Protein AF-A0A0J9T390-F1 (afdb_monomer_lite)

pLDDT: mean 77.96, std 11.41, range [39.62, 94.25]

Organism: NCBI:txid1035515

Structure (mmCIF, N/CA/C/O backbone):
data_AF-A0A0J9T390-F1
#
_entry.id   AF-A0A0J9T390-F1
#
loop_
_atom_site.group_PDB
_atom_site.id
_atom_site.type_symbol
_atom_site.label_atom_id
_atom_site.label_alt_id
_atom_site.label_comp_id
_atom_site.label_asym_id
_atom_site.label_entity_id
_atom_site.label_seq_id
_atom_site.pdbx_PDB_ins_code
_atom_site.Cartn_x
_atom_site.Cartn_y
_atom_site.Cartn_z
_atom_site.occupancy
_atom_site.B_iso_or_equiv
_atom_site.auth_seq_id
_atom_site.auth_comp_id
_atom_site.auth_asym_id
_atom_site.auth_atom_id
_atom_site.pdbx_PDB_model_num
ATOM 1 N N . MET A 1 1 ? -36.689 7.863 23.798 1.00 39.62 1 MET A N 1
ATOM 2 C CA . MET A 1 1 ? -36.270 7.455 22.438 1.00 39.62 1 MET A CA 1
ATOM 3 C C . MET A 1 1 ? -35.096 6.491 22.546 1.00 39.62 1 MET A C 1
ATOM 5 O O . MET A 1 1 ? -33.995 6.918 22.868 1.00 39.62 1 MET A O 1
ATOM 9 N N . GLN A 1 2 ? -35.323 5.191 22.349 1.00 41.78 2 GLN A N 1
ATOM 10 C CA . GLN A 1 2 ? -34.249 4.194 22.297 1.00 41.78 2 GLN A CA 1
ATOM 11 C C . GLN A 1 2 ? -33.612 4.240 20.902 1.00 41.78 2 GLN A C 1
ATOM 13 O O . GLN A 1 2 ? -34.098 3.625 19.960 1.00 41.78 2 GLN A O 1
ATOM 18 N N . TYR A 1 3 ? -32.555 5.040 20.752 1.00 47.28 3 TYR A N 1
ATOM 19 C CA . TYR A 1 3 ? -31.746 5.058 19.536 1.00 47.28 3 TYR A CA 1
ATOM 20 C C . TYR A 1 3 ? -30.971 3.743 19.444 1.00 47.28 3 TYR A C 1
ATOM 22 O O . TYR A 1 3 ? -30.009 3.510 20.185 1.00 47.28 3 TYR A O 1
ATOM 30 N N . ASP A 1 4 ? -31.429 2.869 18.556 1.00 51.25 4 ASP A N 1
ATOM 31 C CA . ASP A 1 4 ? -30.894 1.533 18.351 1.00 51.25 4 ASP A CA 1
ATOM 32 C C . ASP A 1 4 ? -29.486 1.609 17.721 1.00 51.25 4 ASP A C 1
ATOM 34 O O . ASP A 1 4 ? -29.289 1.612 16.502 1.00 51.25 4 ASP A O 1
ATOM 38 N N . ASN A 1 5 ? -28.475 1.753 18.587 1.00 58.34 5 ASN A N 1
ATOM 39 C CA . ASN A 1 5 ? -27.068 1.993 18.236 1.00 58.34 5 ASN A CA 1
ATOM 40 C C . ASN A 1 5 ? -26.505 0.966 17.239 1.00 58.34 5 ASN A C 1
ATOM 42 O O . ASN A 1 5 ? -25.586 1.293 16.486 1.00 58.34 5 ASN A O 1
ATOM 46 N N . LYS A 1 6 ? -27.031 -0.268 17.225 1.00 57.78 6 LYS A N 1
ATOM 47 C CA . LYS A 1 6 ? -26.606 -1.316 16.284 1.00 57.78 6 LYS A CA 1
ATOM 48 C C . LYS A 1 6 ? -26.980 -0.960 14.845 1.00 57.78 6 LYS A C 1
ATOM 50 O O . LYS A 1 6 ? -26.136 -1.080 13.959 1.00 57.78 6 LYS A O 1
ATOM 55 N N . ASN A 1 7 ? -28.193 -0.460 14.621 1.00 55.00 7 ASN A N 1
ATOM 56 C CA . ASN A 1 7 ? -28.677 -0.095 13.290 1.00 55.00 7 ASN A CA 1
ATOM 57 C C . ASN A 1 7 ? -28.000 1.178 12.765 1.00 55.00 7 ASN A C 1
ATOM 59 O O . ASN A 1 7 ? -27.599 1.232 11.603 1.00 55.00 7 ASN A O 1
ATOM 63 N N . ALA A 1 8 ? -27.745 2.149 13.642 1.00 55.25 8 ALA A N 1
ATOM 64 C CA . ALA A 1 8 ? -27.018 3.366 13.294 1.00 55.25 8 ALA A CA 1
ATOM 65 C C . ALA A 1 8 ? -25.547 3.125 12.910 1.00 55.25 8 ALA A C 1
ATOM 67 O O . ALA A 1 8 ? -25.080 3.645 11.896 1.00 55.25 8 ALA A O 1
ATOM 68 N N . LYS A 1 9 ? -24.815 2.304 13.681 1.00 58.03 9 LYS A N 1
ATOM 69 C CA . LYS A 1 9 ? -23.422 1.935 13.363 1.00 58.03 9 LYS A CA 1
ATOM 70 C C . LYS A 1 9 ? -23.337 1.163 12.046 1.00 58.03 9 LYS A C 1
ATOM 72 O O . LYS A 1 9 ? -22.448 1.428 11.241 1.00 58.03 9 LYS A O 1
ATOM 77 N N . LYS A 1 10 ? -24.290 0.260 11.793 1.00 60.88 10 LYS A N 1
ATOM 78 C CA . LYS A 1 10 ? -24.372 -0.518 10.549 1.00 60.88 10 LYS A CA 1
ATOM 79 C C . LYS A 1 10 ? -24.684 0.373 9.342 1.00 60.88 10 LYS A C 1
ATOM 81 O O . LYS A 1 10 ? -24.084 0.181 8.293 1.00 60.88 10 LYS A O 1
ATOM 86 N N . PHE A 1 11 ? -25.548 1.378 9.497 1.00 59.78 11 PHE A N 1
ATOM 87 C CA . PHE A 1 11 ? -25.854 2.358 8.449 1.00 59.78 11 PHE A CA 1
ATOM 88 C C . PHE A 1 11 ? -24.660 3.269 8.130 1.00 59.78 11 PHE A C 1
ATOM 90 O O . PHE A 1 11 ? -24.323 3.456 6.961 1.00 59.78 11 PHE A O 1
ATOM 97 N N . PHE A 1 12 ? -23.975 3.779 9.160 1.00 60.97 12 PHE A N 1
ATOM 98 C CA . PHE A 1 12 ? -22.777 4.605 8.992 1.00 60.97 12 PHE A CA 1
ATOM 99 C C . PHE A 1 12 ? -21.658 3.807 8.311 1.00 60.97 12 PHE A C 1
ATOM 101 O O . PHE A 1 12 ? -21.114 4.239 7.299 1.00 60.97 12 PHE A O 1
ATOM 108 N N . LEU A 1 13 ? -21.384 2.586 8.780 1.00 62.88 13 LEU A N 1
ATOM 109 C CA . LEU A 1 13 ? -20.432 1.695 8.119 1.00 62.88 13 LEU A CA 1
ATOM 110 C C . LEU A 1 13 ? -20.849 1.408 6.676 1.00 62.88 13 LEU A C 1
ATOM 112 O O . LEU A 1 13 ? -20.024 1.546 5.793 1.00 62.88 13 LEU A O 1
ATOM 116 N N . LYS A 1 14 ? -22.117 1.114 6.378 1.00 63.97 14 LYS A N 1
ATOM 117 C CA . LYS A 1 14 ? -22.543 0.825 4.998 1.00 63.97 14 LYS A CA 1
ATOM 118 C C . LYS A 1 14 ? -22.369 2.023 4.049 1.00 63.97 14 LYS A C 1
ATOM 120 O O . LYS A 1 14 ? -22.045 1.822 2.884 1.00 63.97 14 LYS A O 1
ATOM 125 N N . LYS A 1 15 ? -22.542 3.256 4.543 1.00 70.81 15 LYS A N 1
ATOM 126 C CA . LYS A 1 15 ? -22.394 4.489 3.751 1.00 70.81 15 LYS A CA 1
ATOM 127 C C . LYS A 1 15 ? -20.930 4.897 3.543 1.00 70.81 15 LYS A C 1
ATOM 129 O O . LYS A 1 15 ? -20.571 5.309 2.446 1.00 70.81 15 LYS A O 1
ATOM 134 N N . TYR A 1 16 ? -20.089 4.769 4.570 1.00 70.75 16 TYR A N 1
ATOM 135 C CA . TYR A 1 16 ? -18.686 5.208 4.523 1.00 70.75 16 TYR A CA 1
ATOM 136 C C . TYR A 1 16 ? -17.689 4.079 4.204 1.00 70.75 16 TYR A C 1
ATOM 138 O O . TYR A 1 16 ? -16.568 4.367 3.790 1.00 70.75 16 TYR A O 1
ATOM 146 N N . ALA A 1 17 ? -18.078 2.803 4.329 1.00 73.75 17 ALA A N 1
ATOM 147 C CA . ALA A 1 17 ? -17.214 1.664 3.999 1.00 73.75 17 ALA A CA 1
ATOM 148 C C . ALA A 1 17 ? -16.874 1.615 2.512 1.00 73.75 17 ALA A C 1
ATOM 150 O O . ALA A 1 17 ? -15.731 1.339 2.177 1.00 73.75 17 ALA A O 1
ATOM 151 N N . ILE A 1 18 ? -17.822 1.931 1.624 1.00 80.56 18 ILE A N 1
ATOM 152 C CA . ILE A 1 18 ? -17.547 1.984 0.179 1.00 80.56 18 ILE A CA 1
ATOM 153 C C . ILE A 1 18 ? -16.464 3.026 -0.121 1.00 80.56 18 ILE A C 1
ATOM 155 O O . ILE A 1 18 ? -15.509 2.724 -0.829 1.00 80.56 18 ILE A O 1
ATOM 159 N N . GLY A 1 19 ? -16.556 4.217 0.481 1.00 81.50 19 GLY A N 1
ATOM 160 C CA . GLY A 1 19 ? -15.531 5.254 0.333 1.00 81.50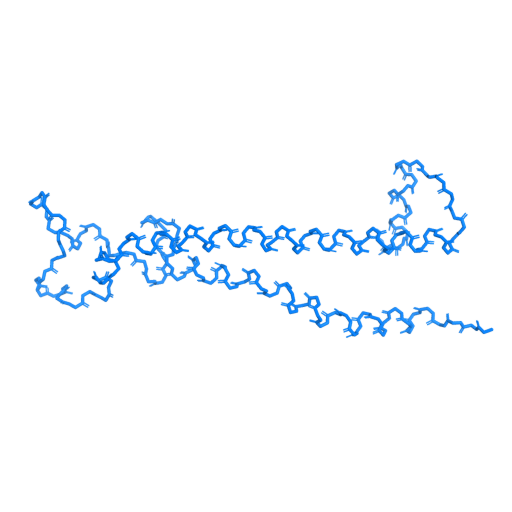 19 GLY A CA 1
ATOM 161 C C . GLY A 1 19 ? -14.163 4.812 0.859 1.00 81.50 19 GLY A C 1
ATOM 162 O O . GLY A 1 19 ? -13.155 5.042 0.201 1.00 81.50 19 GLY A O 1
ATOM 163 N N . LEU A 1 20 ? -14.126 4.118 2.001 1.00 81.69 20 LEU A N 1
ATOM 164 C CA . LEU A 1 20 ? -12.890 3.566 2.564 1.00 81.69 20 LEU A CA 1
ATOM 165 C C . LEU A 1 20 ? -12.268 2.473 1.688 1.00 81.69 20 LEU A C 1
ATOM 167 O O . LEU A 1 20 ? -11.051 2.455 1.530 1.00 81.69 20 LEU A O 1
ATOM 171 N N . ILE A 1 21 ? -13.084 1.591 1.107 1.00 83.62 21 ILE A N 1
ATOM 172 C CA . ILE A 1 21 ? -12.617 0.534 0.200 1.00 83.62 21 ILE A CA 1
ATOM 173 C C . ILE A 1 21 ? -12.012 1.156 -1.061 1.00 83.62 21 ILE A C 1
ATOM 175 O O . ILE A 1 21 ? -10.913 0.782 -1.458 1.00 83.62 21 ILE A O 1
ATOM 179 N N . LEU A 1 22 ? -12.691 2.141 -1.655 1.00 85.75 22 LEU A N 1
ATOM 180 C CA . LEU A 1 22 ? -12.179 2.858 -2.824 1.00 85.75 22 LEU A CA 1
ATOM 181 C C . LEU A 1 22 ? -10.880 3.605 -2.503 1.00 85.75 22 LEU A C 1
ATOM 183 O O . LEU A 1 22 ? -9.931 3.547 -3.278 1.00 85.75 22 LEU A O 1
ATOM 187 N N . PHE A 1 23 ? -10.804 4.253 -1.339 1.00 85.19 23 PHE A N 1
ATOM 188 C CA . PHE A 1 23 ? -9.604 4.962 -0.894 1.00 85.19 23 PHE A CA 1
ATOM 189 C C . PHE A 1 23 ? -8.415 4.018 -0.667 1.00 85.19 23 PHE A C 1
ATOM 191 O O . PHE A 1 23 ? -7.290 4.325 -1.059 1.00 85.19 23 PHE A O 1
ATOM 198 N N . ALA A 1 24 ? -8.667 2.838 -0.097 1.00 85.69 24 ALA A N 1
ATOM 199 C CA . ALA A 1 24 ? -7.659 1.798 0.089 1.00 85.69 24 ALA A CA 1
ATOM 200 C C . ALA A 1 24 ? -7.199 1.150 -1.229 1.00 85.69 24 ALA A C 1
ATOM 202 O O . ALA A 1 24 ? -6.142 0.522 -1.254 1.00 85.69 24 ALA A O 1
ATOM 203 N N . LEU A 1 25 ? -7.952 1.312 -2.323 1.00 88.62 25 LEU A N 1
ATOM 204 C CA . LEU A 1 25 ? -7.577 0.811 -3.644 1.00 88.62 25 LEU A CA 1
ATOM 205 C C . LEU A 1 25 ? -6.548 1.711 -4.350 1.00 88.62 25 LEU A C 1
ATOM 207 O O . LEU A 1 25 ? -5.831 1.242 -5.227 1.00 88.62 25 LEU A O 1
ATOM 211 N N . ILE A 1 26 ? -6.441 2.990 -3.975 1.00 87.88 26 ILE A N 1
ATOM 212 C CA . ILE A 1 26 ? -5.560 3.954 -4.658 1.00 87.88 26 ILE A CA 1
ATOM 213 C C . ILE A 1 26 ? -4.077 3.533 -4.610 1.00 87.88 26 ILE A C 1
ATOM 215 O O . ILE A 1 26 ? -3.428 3.555 -5.658 1.00 87.88 26 ILE A O 1
ATOM 219 N N . PRO A 1 27 ? -3.518 3.082 -3.466 1.00 87.50 27 PRO A N 1
ATOM 220 C CA . PRO A 1 27 ? -2.142 2.589 -3.411 1.00 87.50 27 PRO A CA 1
ATOM 221 C C . PRO A 1 27 ? -1.859 1.395 -4.333 1.00 87.50 27 PRO A C 1
ATOM 223 O O . PRO A 1 27 ? -0.713 1.195 -4.727 1.00 87.50 27 PRO A O 1
ATOM 226 N N . VAL A 1 28 ? -2.881 0.612 -4.702 1.00 89.12 28 VAL A N 1
ATOM 227 C CA . VAL A 1 28 ? -2.735 -0.577 -5.562 1.00 89.12 28 VAL A CA 1
ATOM 228 C C . VAL A 1 28 ? -2.208 -0.198 -6.947 1.00 89.12 28 VAL A C 1
ATOM 230 O O . VAL A 1 28 ? -1.407 -0.938 -7.511 1.00 89.12 28 VAL A O 1
ATOM 233 N N . LEU A 1 29 ? -2.566 0.982 -7.462 1.00 86.00 29 LEU A N 1
ATOM 234 C CA . LEU A 1 29 ? -2.039 1.501 -8.732 1.00 86.00 29 LEU A CA 1
ATOM 235 C C . LEU A 1 29 ? -0.510 1.633 -8.704 1.00 86.00 29 LEU A C 1
ATOM 237 O O . LEU A 1 29 ? 0.171 1.265 -9.661 1.00 86.00 29 LE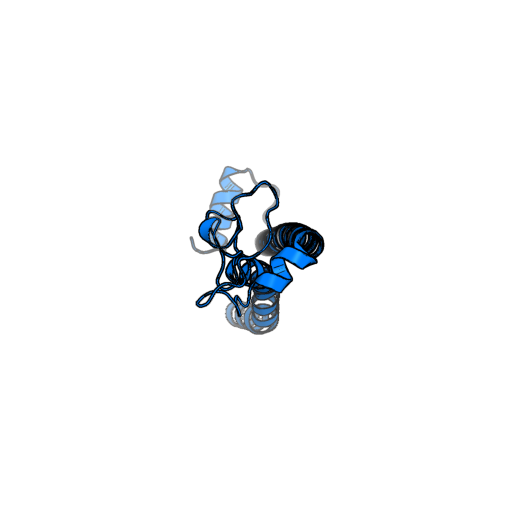U A O 1
ATOM 241 N N . GLY A 1 30 ? 0.029 2.075 -7.568 1.00 86.56 30 GLY A N 1
ATOM 242 C CA . GLY A 1 30 ? 1.465 2.180 -7.348 1.00 86.56 30 GLY A CA 1
ATOM 243 C C . GLY A 1 30 ? 2.175 0.823 -7.356 1.00 86.56 30 GLY A C 1
ATOM 244 O O . GLY A 1 30 ? 3.249 0.683 -7.946 1.00 86.56 30 GLY A O 1
ATOM 245 N N . PHE A 1 31 ? 1.540 -0.203 -6.780 1.00 86.56 31 PHE A N 1
ATOM 246 C CA . PHE A 1 31 ? 2.043 -1.580 -6.803 1.00 86.56 31 PHE A CA 1
ATOM 247 C C . PHE A 1 31 ? 1.994 -2.211 -8.200 1.00 86.56 31 PHE A C 1
ATOM 249 O O . PHE A 1 31 ? 2.943 -2.895 -8.578 1.00 86.56 31 PHE A O 1
ATOM 256 N N . ILE A 1 32 ? 0.941 -1.956 -8.985 1.00 88.88 32 ILE A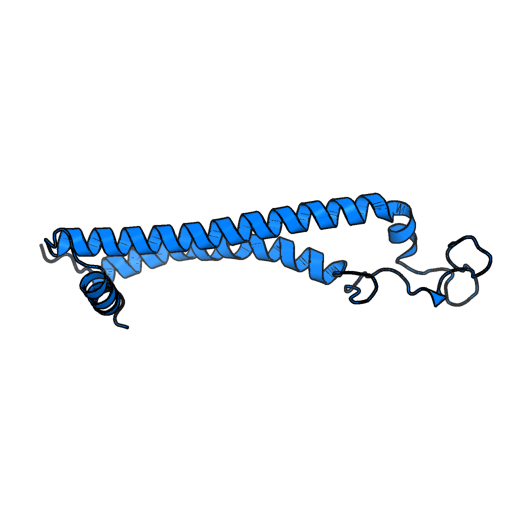 N 1
ATOM 257 C CA . ILE A 1 32 ? 0.804 -2.476 -10.359 1.00 88.88 32 ILE A CA 1
ATOM 258 C C . ILE A 1 32 ? 1.994 -2.045 -11.220 1.00 88.88 32 ILE A C 1
ATOM 260 O O . ILE A 1 32 ? 2.598 -2.872 -11.902 1.00 88.88 32 ILE A O 1
ATOM 264 N N . PHE A 1 33 ? 2.389 -0.776 -11.131 1.00 84.88 33 PHE A N 1
ATOM 265 C CA . PHE A 1 33 ? 3.559 -0.270 -11.847 1.00 84.88 33 PHE A CA 1
ATOM 266 C C . PHE A 1 33 ? 4.841 -1.034 -11.473 1.00 84.88 33 PHE A C 1
ATOM 268 O O . PHE A 1 33 ? 5.645 -1.382 -12.336 1.00 84.88 33 PHE A O 1
ATOM 275 N N . ARG A 1 34 ? 5.019 -1.358 -10.186 1.00 83.12 34 ARG A N 1
ATOM 276 C CA . ARG A 1 34 ? 6.174 -2.126 -9.701 1.00 83.12 34 ARG A CA 1
ATOM 277 C C . ARG A 1 34 ? 6.179 -3.567 -10.224 1.00 83.12 34 ARG A C 1
ATOM 279 O O . ARG A 1 34 ? 7.251 -4.106 -10.463 1.00 83.12 34 ARG A O 1
ATOM 286 N N . ILE A 1 35 ? 5.008 -4.172 -10.423 1.00 86.12 35 ILE A N 1
ATOM 287 C CA . ILE A 1 35 ? 4.864 -5.517 -11.007 1.00 86.12 35 ILE A CA 1
ATOM 288 C C . ILE A 1 35 ? 5.195 -5.505 -12.507 1.00 86.12 35 ILE A C 1
ATOM 290 O O . ILE A 1 35 ? 5.813 -6.440 -13.014 1.00 86.12 35 ILE A O 1
ATOM 294 N N . LEU A 1 36 ? 4.810 -4.444 -13.219 1.00 85.44 36 LEU A N 1
ATOM 295 C CA . LEU A 1 36 ? 5.080 -4.294 -14.650 1.00 85.44 36 LEU A CA 1
ATOM 296 C C . LEU A 1 36 ? 6.567 -4.086 -14.938 1.00 85.44 36 LEU A C 1
ATOM 298 O O . LEU A 1 36 ? 7.121 -4.810 -15.755 1.00 85.44 36 LEU A O 1
ATOM 302 N N . PHE A 1 37 ? 7.221 -3.144 -14.258 1.00 80.25 37 PHE A N 1
ATOM 303 C CA . PHE A 1 37 ? 8.605 -2.762 -14.576 1.00 80.25 37 PHE A CA 1
ATOM 304 C C . PHE A 1 37 ? 9.658 -3.442 -13.688 1.00 80.25 37 PHE A C 1
ATOM 306 O O . PHE A 1 37 ? 10.814 -3.574 -14.081 1.00 80.25 37 PHE A O 1
ATOM 313 N N . GLY A 1 38 ? 9.267 -3.945 -12.516 1.00 76.88 38 GLY A N 1
ATOM 314 C CA . GLY A 1 38 ? 10.168 -4.603 -11.571 1.00 76.88 38 GLY A CA 1
ATOM 315 C C . GLY A 1 38 ? 10.805 -3.650 -10.562 1.00 76.88 38 GLY A C 1
ATOM 316 O O . GLY A 1 38 ? 10.521 -2.450 -10.509 1.00 76.88 38 GLY A O 1
ATOM 317 N N . PHE A 1 39 ? 11.657 -4.210 -9.700 1.00 69.38 39 PHE A N 1
ATOM 318 C CA . PHE A 1 39 ? 12.407 -3.450 -8.692 1.00 69.38 39 PHE A CA 1
ATOM 319 C C . PHE A 1 39 ? 13.810 -3.071 -9.165 1.00 69.38 39 PHE A C 1
ATOM 321 O O . PHE A 1 39 ? 14.293 -2.008 -8.788 1.00 69.38 39 PHE A O 1
ATOM 328 N N . ASN A 1 40 ? 14.461 -3.958 -9.915 1.00 68.38 40 ASN A N 1
ATOM 329 C CA . ASN A 1 40 ? 15.823 -3.818 -10.423 1.00 68.38 40 ASN A CA 1
ATOM 330 C C . ASN A 1 40 ? 16.046 -4.869 -11.532 1.00 68.38 40 ASN A C 1
ATOM 332 O O . ASN A 1 40 ? 15.216 -5.763 -11.682 1.00 68.38 40 ASN A O 1
ATOM 336 N N . ARG A 1 41 ? 17.184 -4.844 -12.239 1.00 67.06 41 ARG A N 1
ATOM 337 C CA . ARG A 1 41 ? 17.545 -5.855 -13.257 1.00 67.06 41 ARG A CA 1
ATOM 338 C C . ARG A 1 41 ? 17.506 -7.301 -12.734 1.00 67.06 41 ARG A C 1
ATOM 340 O O . ARG A 1 41 ? 17.135 -8.201 -13.471 1.00 67.06 41 ARG A O 1
ATOM 347 N N . ASN A 1 42 ? 17.793 -7.514 -11.446 1.00 67.31 42 ASN A N 1
ATOM 348 C CA . ASN A 1 42 ? 17.732 -8.839 -10.801 1.00 67.31 42 ASN A CA 1
ATOM 349 C C . ASN A 1 42 ? 16.309 -9.275 -10.402 1.00 67.31 42 ASN A C 1
ATOM 351 O O . ASN A 1 42 ? 16.087 -10.439 -10.085 1.00 67.31 42 ASN A O 1
ATOM 355 N N . MET A 1 43 ? 15.355 -8.343 -10.373 1.00 70.19 43 MET A N 1
ATOM 356 C CA . MET A 1 43 ? 13.931 -8.610 -10.146 1.00 70.19 43 MET A CA 1
ATOM 357 C C . MET A 1 43 ? 13.125 -7.893 -11.234 1.00 70.19 43 MET A C 1
ATOM 359 O O . MET A 1 43 ? 12.459 -6.886 -10.936 1.00 70.19 43 MET A O 1
ATOM 363 N N . PRO A 1 44 ? 13.246 -8.360 -12.492 1.00 73.69 44 PRO A N 1
ATOM 364 C CA . PRO A 1 44 ? 12.532 -7.774 -13.610 1.00 73.69 44 PRO A CA 1
ATOM 365 C C . PRO A 1 44 ? 11.028 -7.979 -13.421 1.00 73.69 44 PRO A C 1
ATOM 367 O O . PRO A 1 44 ? 10.577 -9.008 -12.914 1.00 73.69 44 PRO A O 1
ATOM 370 N N . GLY A 1 45 ? 10.250 -6.968 -13.799 1.00 77.75 45 GLY A N 1
ATOM 371 C CA . GLY A 1 45 ? 8.800 -7.095 -13.883 1.00 77.75 45 GLY A CA 1
ATOM 372 C C . GLY A 1 45 ? 8.378 -7.850 -15.141 1.00 77.75 45 GLY A C 1
ATOM 373 O O . GLY A 1 45 ? 9.210 -8.342 -15.901 1.00 77.75 45 GLY A O 1
ATOM 374 N N . ILE A 1 46 ? 7.071 -7.893 -15.397 1.00 81.75 46 ILE A N 1
ATOM 375 C CA . ILE A 1 46 ? 6.497 -8.506 -16.612 1.00 81.75 46 ILE A CA 1
ATOM 376 C C . ILE A 1 46 ? 7.103 -7.912 -17.894 1.00 81.75 46 ILE A C 1
ATOM 378 O O . ILE A 1 46 ? 7.310 -8.623 -18.873 1.00 81.75 46 ILE A O 1
ATOM 382 N N . LEU A 1 47 ? 7.390 -6.612 -17.878 1.00 77.50 47 LEU A N 1
ATOM 383 C CA . LEU A 1 47 ? 8.023 -5.867 -18.959 1.00 77.50 47 LEU A CA 1
ATOM 384 C C . LEU A 1 47 ? 9.473 -5.494 -18.609 1.00 77.50 47 LEU A C 1
ATOM 386 O O . LEU A 1 47 ? 9.955 -4.460 -19.048 1.00 77.50 47 LEU A O 1
ATOM 390 N N . GLY A 1 48 ? 10.149 -6.267 -17.756 1.00 69.44 48 GLY A N 1
ATOM 391 C CA . GLY A 1 48 ? 11.489 -5.929 -17.279 1.00 69.44 48 GLY A CA 1
ATOM 392 C C . GLY A 1 48 ? 12.539 -5.765 -18.396 1.00 69.44 48 GLY A C 1
ATOM 393 O O . GLY A 1 48 ? 12.325 -6.204 -19.531 1.00 69.44 48 GLY A O 1
ATOM 394 N N . PRO A 1 49 ? 13.683 -5.128 -18.080 1.00 70.94 49 PRO A N 1
ATOM 395 C CA . PRO A 1 49 ? 14.754 -4.875 -19.051 1.00 70.94 49 PRO A CA 1
ATOM 396 C C . PRO A 1 49 ? 15.261 -6.180 -19.699 1.00 70.94 49 PRO A C 1
ATOM 398 O O . PRO A 1 49 ? 15.255 -7.224 -19.041 1.00 70.94 49 PRO A O 1
ATOM 401 N N . CYS A 1 50 ? 15.694 -6.137 -20.975 1.00 73.31 50 CYS A N 1
ATOM 402 C CA . CYS A 1 50 ? 16.309 -7.312 -21.626 1.00 73.31 50 CYS A CA 1
ATOM 403 C C . CYS A 1 50 ? 17.602 -7.678 -20.828 1.00 73.31 50 CYS A C 1
ATOM 405 O O . CYS A 1 50 ? 18.266 -6.808 -20.256 1.00 73.31 50 CYS A O 1
ATOM 407 N N . THR A 1 51 ? 17.938 -8.967 -20.732 1.00 71.19 51 THR A N 1
ATOM 408 C CA . THR A 1 51 ? 19.099 -9.477 -19.978 1.00 71.19 51 THR A CA 1
ATOM 409 C C . THR A 1 51 ? 20.434 -9.086 -20.631 1.00 71.19 51 THR A C 1
ATOM 411 O O . THR A 1 51 ? 20.478 -8.731 -21.806 1.00 71.19 51 THR A O 1
ATOM 414 N N . ASP A 1 52 ? 21.547 -9.121 -19.884 1.00 70.31 52 ASP A N 1
ATOM 415 C CA . ASP A 1 52 ? 22.857 -8.641 -20.375 1.00 70.31 52 ASP A CA 1
ATOM 416 C C . ASP A 1 52 ? 23.368 -9.394 -21.628 1.00 70.31 52 ASP A C 1
ATOM 418 O O . ASP A 1 52 ? 24.150 -8.863 -22.416 1.00 70.31 52 ASP A O 1
ATOM 422 N N . ASP A 1 53 ? 22.888 -10.616 -21.863 1.00 72.69 53 ASP A N 1
ATOM 423 C CA . ASP A 1 53 ? 23.153 -11.429 -23.055 1.00 72.69 53 ASP A CA 1
ATOM 424 C C . ASP A 1 53 ? 22.538 -10.853 -24.347 1.00 72.69 53 ASP A C 1
ATOM 426 O O . ASP A 1 53 ? 22.997 -11.192 -25.443 1.00 72.69 53 ASP A O 1
ATOM 430 N N . HIS A 1 54 ? 21.573 -9.933 -24.241 1.00 72.31 54 HIS A N 1
ATOM 431 C CA . HIS A 1 54 ? 20.988 -9.202 -25.370 1.00 72.31 54 HIS A CA 1
ATOM 432 C C . HIS A 1 54 ? 21.859 -8.049 -25.888 1.00 72.31 54 HIS A C 1
ATOM 434 O O . HIS A 1 54 ? 21.529 -7.469 -26.926 1.00 72.31 54 HIS A O 1
ATOM 440 N N . PHE A 1 55 ? 22.965 -7.716 -25.220 1.00 74.50 55 PHE A N 1
ATOM 441 C CA . PHE A 1 55 ? 23.825 -6.592 -25.592 1.00 74.50 55 PHE A CA 1
ATOM 442 C C . PHE A 1 55 ? 25.133 -7.055 -26.235 1.00 74.50 55 PHE A C 1
ATOM 444 O O . PHE A 1 55 ? 25.670 -8.117 -25.910 1.00 74.50 55 PHE A O 1
ATOM 451 N N . HIS A 1 56 ? 25.652 -6.266 -27.177 1.00 71.88 56 HIS A N 1
ATOM 452 C CA . HIS A 1 56 ? 26.992 -6.484 -27.721 1.00 71.88 56 HIS A CA 1
ATOM 453 C C . HIS A 1 56 ? 28.056 -6.305 -26.626 1.00 71.88 56 HIS A C 1
ATOM 455 O O . HIS A 1 56 ? 28.000 -5.375 -25.824 1.00 71.88 56 HIS A O 1
ATOM 461 N N . THR A 1 57 ? 29.040 -7.205 -26.600 1.00 69.88 57 THR A N 1
ATOM 462 C CA . THR A 1 57 ? 30.143 -7.221 -25.623 1.00 69.88 57 THR A CA 1
ATOM 463 C C . THR A 1 57 ? 31.300 -6.280 -25.977 1.00 69.88 57 THR A C 1
ATOM 465 O O . THR A 1 57 ? 32.205 -6.108 -25.164 1.00 69.88 57 THR A O 1
ATOM 468 N N . ASP A 1 58 ? 31.261 -5.621 -27.139 1.00 65.75 58 ASP A N 1
ATOM 469 C CA . ASP A 1 58 ? 32.358 -4.798 -27.676 1.00 65.75 58 ASP A CA 1
ATOM 470 C C . ASP A 1 58 ? 32.392 -3.370 -27.097 1.00 65.75 58 ASP A C 1
ATOM 472 O O . ASP A 1 58 ? 32.498 -2.376 -27.811 1.00 65.75 58 ASP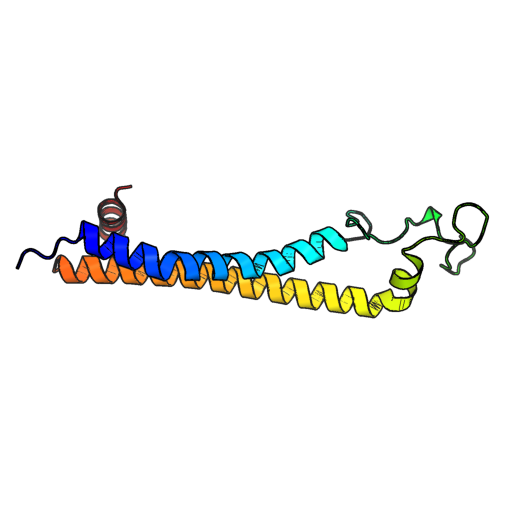 A O 1
ATOM 476 N N . GLY A 1 59 ? 32.269 -3.247 -25.773 1.00 59.06 59 GLY A N 1
ATOM 477 C CA . GLY A 1 59 ? 32.440 -1.985 -25.040 1.00 59.06 59 GLY A CA 1
ATOM 478 C C . GLY A 1 59 ? 31.312 -0.957 -25.204 1.00 59.06 59 GLY A C 1
ATOM 479 O O . GLY A 1 59 ? 31.229 -0.022 -24.409 1.00 59.06 59 GLY A O 1
ATOM 480 N N . GLN A 1 60 ? 30.406 -1.144 -26.166 1.00 58.91 60 GLN A N 1
ATOM 481 C CA . GLN A 1 60 ? 29.215 -0.320 -26.358 1.00 58.91 60 GLN A CA 1
ATOM 482 C C . GLN A 1 60 ? 27.955 -1.178 -26.174 1.00 58.91 60 GLN A C 1
ATOM 484 O O . GLN A 1 60 ? 27.712 -2.125 -26.922 1.00 58.91 60 GLN A O 1
ATOM 489 N N . LYS A 1 61 ? 27.154 -0.858 -25.147 1.00 64.81 61 LYS A N 1
ATOM 490 C CA . LYS A 1 61 ? 25.938 -1.602 -24.774 1.00 64.81 61 LYS A CA 1
ATOM 491 C C . LYS A 1 61 ? 24.778 -1.296 -25.729 1.00 64.81 61 LYS A C 1
ATOM 493 O O . LYS A 1 61 ? 23.800 -0.665 -25.342 1.00 64.81 61 LYS A O 1
ATOM 498 N N . TYR A 1 62 ? 24.878 -1.729 -26.981 1.00 69.19 62 TYR A N 1
ATOM 499 C CA . TYR A 1 62 ? 23.748 -1.700 -27.912 1.00 69.19 62 TYR A CA 1
ATOM 500 C C . TYR A 1 62 ? 23.084 -3.066 -28.008 1.00 69.19 62 TYR A C 1
ATOM 502 O O . TYR A 1 62 ? 23.736 -4.105 -27.875 1.00 69.19 62 TYR A O 1
ATOM 510 N N . HIS A 1 63 ? 21.781 -3.047 -28.269 1.00 73.44 63 HIS A N 1
ATOM 511 C CA . HIS A 1 63 ? 20.976 -4.241 -28.474 1.00 73.44 63 HIS A CA 1
ATOM 512 C C . HIS A 1 63 ? 21.453 -5.044 -29.690 1.00 73.44 63 HIS A C 1
ATOM 514 O O . HIS A 1 63 ? 21.613 -4.491 -30.780 1.00 73.44 63 HIS A O 1
ATOM 520 N N . LYS A 1 64 ? 21.631 -6.359 -29.521 1.00 73.06 64 LYS A N 1
ATOM 521 C CA . LYS A 1 64 ? 21.921 -7.284 -30.621 1.00 73.06 64 LYS A CA 1
ATOM 522 C C . LYS A 1 64 ? 20.755 -7.304 -31.606 1.00 73.06 64 LYS A C 1
ATOM 524 O O . LYS A 1 64 ? 19.611 -7.530 -31.221 1.00 73.06 64 LYS A O 1
ATOM 529 N N . THR A 1 65 ? 21.056 -7.103 -32.885 1.00 69.62 65 THR A N 1
ATOM 530 C CA . THR A 1 65 ? 20.077 -7.129 -33.991 1.00 69.62 65 THR A CA 1
ATOM 531 C C . THR A 1 65 ? 20.135 -8.422 -34.819 1.00 69.62 65 THR A C 1
ATOM 533 O O . THR A 1 65 ? 19.489 -8.527 -35.862 1.00 69.62 65 THR A O 1
ATOM 536 N N . THR A 1 66 ? 20.890 -9.423 -34.356 1.00 67.75 66 THR A N 1
ATOM 537 C CA . THR A 1 66 ? 21.033 -10.757 -34.966 1.00 67.75 66 THR A CA 1
ATOM 538 C C . THR A 1 66 ? 19.740 -11.586 -34.871 1.00 67.75 66 THR A C 1
ATOM 540 O O . THR A 1 66 ? 18.877 -11.319 -34.026 1.00 67.75 66 THR A O 1
ATOM 543 N N . ASP A 1 67 ? 19.583 -12.591 -35.744 1.00 59.41 67 ASP A N 1
ATOM 544 C CA . ASP A 1 67 ? 18.366 -13.415 -35.825 1.00 59.41 67 ASP A CA 1
ATOM 545 C C . ASP A 1 67 ? 18.067 -14.126 -34.492 1.00 59.41 67 ASP A C 1
ATOM 547 O O . ASP A 1 67 ? 18.899 -14.848 -33.949 1.00 59.41 67 ASP A O 1
ATOM 551 N N . GLY A 1 68 ? 16.872 -13.854 -33.952 1.00 64.50 68 GLY A N 1
ATOM 552 C CA . GLY A 1 68 ? 16.433 -14.202 -32.592 1.00 64.50 68 GLY A CA 1
ATOM 553 C C . GLY A 1 68 ? 16.117 -12.978 -31.718 1.00 64.50 68 GLY A C 1
ATOM 554 O O . GLY A 1 68 ? 15.173 -13.016 -30.934 1.00 64.50 68 GLY A O 1
ATOM 555 N N . TYR A 1 69 ? 16.827 -11.858 -31.919 1.00 65.44 69 TYR A N 1
ATOM 556 C CA . TYR A 1 69 ? 16.748 -10.656 -31.062 1.00 65.44 69 TYR A CA 1
ATOM 557 C C . TYR A 1 69 ? 16.339 -9.374 -31.796 1.00 65.44 69 TYR A C 1
ATOM 559 O O . TYR A 1 69 ? 16.079 -8.347 -31.169 1.00 65.44 69 TYR A O 1
ATOM 567 N N . LYS A 1 70 ? 16.206 -9.459 -33.123 1.00 65.12 70 LYS A N 1
ATOM 568 C CA . LYS A 1 70 ? 15.831 -8.370 -34.040 1.00 65.12 70 LYS A CA 1
ATOM 569 C C . LYS A 1 70 ? 14.554 -7.614 -33.636 1.00 65.12 70 LYS A C 1
ATOM 571 O O . LYS A 1 70 ? 14.422 -6.442 -33.966 1.00 65.12 70 LYS A O 1
ATOM 576 N N . ASN A 1 71 ? 13.665 -8.269 -32.883 1.00 66.69 71 ASN A N 1
ATOM 577 C CA . ASN A 1 71 ? 12.397 -7.726 -32.400 1.00 66.69 71 ASN A CA 1
ATOM 578 C C . ASN A 1 71 ? 12.266 -7.758 -30.847 1.00 66.69 71 ASN A C 1
ATOM 580 O O . ASN A 1 71 ? 11.163 -8.032 -30.377 1.00 66.69 71 ASN A O 1
ATOM 584 N N . CYS A 1 72 ? 13.325 -7.527 -30.026 1.00 71.12 72 CYS A N 1
ATOM 585 C CA . CYS A 1 72 ? 13.150 -7.443 -28.542 1.00 71.12 72 CYS A CA 1
ATOM 586 C C . CYS A 1 72 ? 12.155 -6.29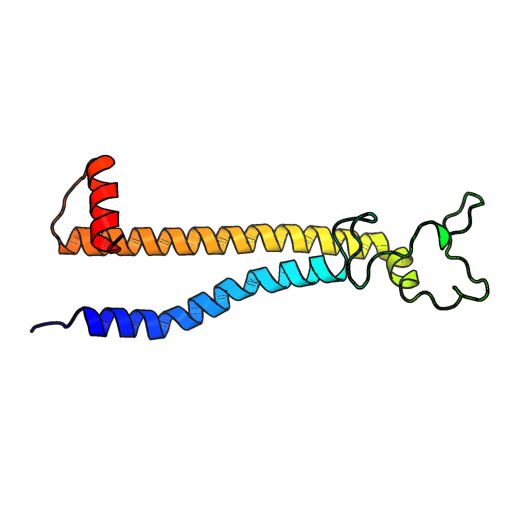9 -28.241 1.00 71.12 72 CYS A C 1
ATOM 588 O O . CYS A 1 72 ? 12.445 -5.139 -28.550 1.00 71.12 72 CYS A O 1
ATOM 590 N N . PRO A 1 73 ? 10.990 -6.579 -27.630 1.00 69.75 73 PRO A N 1
ATOM 591 C CA . PRO A 1 73 ? 9.993 -5.557 -27.339 1.00 69.75 73 PRO A CA 1
ATOM 592 C C . PRO A 1 73 ? 10.446 -4.580 -26.252 1.00 69.75 73 PRO A C 1
ATOM 594 O O . PRO A 1 73 ? 9.763 -3.591 -26.052 1.00 69.75 73 PRO A O 1
ATOM 597 N N . SER A 1 74 ? 11.571 -4.808 -25.568 1.00 71.44 74 SER A N 1
ATOM 598 C CA . SER A 1 74 ? 12.127 -3.923 -24.532 1.00 71.44 74 SER A CA 1
ATOM 599 C C . SER A 1 74 ? 13.226 -2.976 -25.038 1.00 71.44 74 SER A C 1
ATOM 601 O O . SER A 1 74 ? 13.751 -2.193 -24.255 1.00 71.44 74 SER A O 1
ATOM 603 N N . VAL A 1 75 ? 13.531 -2.955 -26.345 1.00 75.50 75 VAL A N 1
ATOM 604 C CA . VAL A 1 75 ? 14.519 -2.019 -26.938 1.00 75.50 75 VAL A CA 1
ATOM 605 C C . VAL A 1 75 ? 14.168 -0.555 -26.652 1.00 75.50 75 VAL A C 1
ATOM 607 O O . VAL A 1 75 ? 15.048 0.265 -26.396 1.00 75.50 75 VAL A O 1
ATOM 610 N N . TRP A 1 76 ? 12.876 -0.213 -26.675 1.00 74.69 76 TRP A N 1
ATOM 611 C CA . TRP A 1 76 ? 12.418 1.147 -26.376 1.00 74.69 76 TRP A CA 1
ATOM 612 C C . TRP A 1 76 ? 12.627 1.527 -24.907 1.00 74.69 76 TRP A C 1
ATOM 614 O O . TRP A 1 76 ? 12.811 2.707 -24.621 1.00 74.69 76 TRP A O 1
ATOM 624 N N . MET A 1 77 ? 12.638 0.554 -23.989 1.00 72.50 77 MET A N 1
ATOM 625 C CA . MET A 1 77 ? 12.900 0.831 -22.578 1.00 72.50 77 MET A CA 1
ATOM 626 C C . MET A 1 77 ? 14.340 1.245 -22.341 1.00 72.50 77 MET A C 1
ATOM 628 O O . MET A 1 77 ? 14.585 2.147 -21.551 1.00 72.50 77 MET A O 1
ATOM 632 N N . GLU A 1 78 ? 15.281 0.635 -23.059 1.00 72.75 78 GLU A N 1
ATOM 633 C CA . GLU A 1 78 ? 16.689 0.999 -22.930 1.00 72.75 78 GLU A CA 1
ATOM 634 C C . GLU A 1 78 ? 16.977 2.368 -23.555 1.00 72.75 78 GLU A C 1
ATOM 636 O O . GLU A 1 78 ? 17.820 3.115 -23.065 1.00 72.75 78 GLU A O 1
ATOM 641 N N . LYS A 1 79 ? 16.228 2.732 -24.605 1.00 77.00 79 LYS A N 1
ATOM 642 C CA . LYS A 1 79 ? 16.298 4.064 -25.213 1.00 77.00 79 LYS A CA 1
ATOM 643 C C . LYS A 1 79 ? 15.783 5.160 -24.275 1.00 77.00 79 LYS A C 1
ATOM 645 O O . LYS A 1 79 ? 16.383 6.224 -24.203 1.00 77.00 79 LYS A O 1
ATOM 650 N N . GLU A 1 80 ? 14.692 4.892 -23.563 1.00 80.56 80 GLU A N 1
ATOM 651 C CA . GLU A 1 80 ? 14.023 5.847 -22.669 1.00 80.56 80 GLU A CA 1
ATOM 652 C C . GLU A 1 80 ? 14.288 5.531 -21.183 1.00 80.56 80 GLU A C 1
ATOM 654 O O . GLU A 1 80 ? 13.464 5.828 -20.314 1.00 80.56 80 GLU A O 1
ATOM 659 N N . HIS A 1 81 ? 15.435 4.912 -20.878 1.00 77.38 81 HIS A N 1
ATOM 660 C CA . HIS A 1 81 ? 15.762 4.391 -19.546 1.00 77.38 81 HIS A CA 1
ATOM 661 C C . HIS A 1 81 ? 15.641 5.463 -18.454 1.00 77.38 81 HIS A C 1
ATOM 663 O O . HIS A 1 81 ? 15.051 5.211 -17.405 1.00 77.38 81 HIS A O 1
ATOM 669 N N . GLU A 1 82 ? 16.129 6.680 -18.714 1.00 81.19 82 GLU A N 1
ATOM 670 C CA . GLU A 1 82 ? 16.031 7.802 -17.771 1.00 81.19 82 GLU A CA 1
ATOM 671 C C . GLU A 1 82 ? 14.576 8.182 -17.457 1.00 81.19 82 GLU A C 1
ATOM 673 O O . GLU A 1 82 ? 14.237 8.469 -16.308 1.00 81.19 82 GLU A O 1
ATOM 678 N N . LEU A 1 83 ? 13.684 8.158 -18.454 1.00 84.19 83 LEU A N 1
ATOM 679 C CA . LEU A 1 83 ? 12.266 8.462 -18.246 1.00 84.19 83 LEU A CA 1
ATOM 680 C C . LEU A 1 83 ? 11.590 7.383 -17.398 1.00 84.19 83 LEU A C 1
ATOM 682 O O . LEU A 1 83 ? 10.812 7.707 -16.499 1.00 84.19 83 LEU A O 1
ATOM 686 N N . ILE A 1 84 ? 11.897 6.111 -17.661 1.00 82.44 84 ILE A N 1
ATOM 687 C CA . ILE A 1 84 ? 11.340 4.974 -16.920 1.00 82.44 84 ILE A CA 1
ATOM 688 C C . ILE A 1 84 ? 11.832 4.985 -15.472 1.00 82.44 84 ILE A C 1
ATOM 690 O O . ILE A 1 84 ? 11.028 4.798 -14.558 1.00 82.44 84 ILE A O 1
ATOM 694 N N . GLU A 1 85 ? 13.116 5.258 -15.246 1.00 82.50 85 GLU A N 1
ATOM 695 C CA . GLU A 1 85 ? 13.702 5.356 -13.908 1.00 82.50 85 GLU A CA 1
ATOM 696 C C . GLU A 1 85 ? 13.087 6.516 -13.109 1.00 82.50 85 GLU A C 1
ATOM 698 O O . GLU A 1 85 ? 12.643 6.332 -11.970 1.00 82.50 85 GLU A O 1
ATOM 703 N N . ASN A 1 86 ? 12.947 7.691 -13.730 1.00 87.00 86 ASN A N 1
ATOM 704 C CA . ASN A 1 86 ? 12.285 8.844 -13.118 1.00 87.00 86 ASN A CA 1
ATOM 705 C C . ASN A 1 86 ? 10.819 8.550 -12.774 1.00 87.00 86 ASN A C 1
ATOM 707 O O . ASN A 1 86 ? 10.351 8.882 -11.680 1.00 87.00 86 ASN A O 1
ATOM 711 N N . LEU A 1 87 ? 10.093 7.881 -13.674 1.00 87.75 87 LEU A N 1
ATOM 712 C CA . LEU A 1 87 ? 8.708 7.475 -13.450 1.00 87.75 87 LEU A CA 1
ATOM 713 C C . LEU A 1 87 ? 8.597 6.444 -12.318 1.00 87.75 87 LEU A C 1
ATOM 715 O O . LEU A 1 87 ? 7.705 6.544 -11.474 1.00 87.75 87 LEU A O 1
ATOM 719 N N . GLN A 1 88 ? 9.524 5.487 -12.253 1.00 85.88 88 GLN A N 1
ATOM 720 C CA . GLN A 1 88 ? 9.592 4.495 -11.183 1.00 85.88 88 GLN A CA 1
ATOM 721 C C . GLN A 1 88 ? 9.863 5.149 -9.827 1.00 85.88 88 GLN A C 1
ATOM 723 O O . GLN A 1 88 ? 9.224 4.782 -8.836 1.00 85.88 88 GLN A O 1
ATOM 728 N N . CYS A 1 89 ? 10.760 6.136 -9.783 1.00 86.94 89 CYS A N 1
ATOM 729 C CA . CYS A 1 89 ? 11.054 6.914 -8.585 1.00 86.94 89 CYS A CA 1
ATOM 730 C C . CYS A 1 89 ? 9.824 7.713 -8.125 1.00 86.94 89 CYS A C 1
ATOM 732 O O . CYS A 1 89 ? 9.377 7.570 -6.983 1.00 86.94 89 CYS A O 1
ATOM 734 N N . ALA A 1 90 ? 9.201 8.473 -9.031 1.00 90.56 90 ALA A N 1
ATOM 735 C CA . ALA A 1 90 ? 7.998 9.250 -8.740 1.00 90.56 90 ALA A CA 1
ATOM 736 C C . ALA A 1 90 ? 6.846 8.363 -8.243 1.00 90.56 90 ALA A C 1
ATOM 738 O O . ALA A 1 90 ? 6.203 8.668 -7.236 1.00 90.56 90 ALA A O 1
ATOM 739 N N . ASN A 1 91 ? 6.619 7.225 -8.899 1.00 90.81 91 ASN A N 1
ATOM 740 C CA . ASN A 1 91 ? 5.572 6.294 -8.508 1.00 90.81 91 ASN A CA 1
ATOM 741 C C . ASN A 1 91 ? 5.872 5.598 -7.165 1.00 90.81 91 ASN A C 1
ATOM 743 O O . ASN A 1 91 ? 4.959 5.362 -6.370 1.00 90.81 91 ASN A O 1
ATOM 747 N N . MET A 1 92 ? 7.141 5.312 -6.858 1.00 88.44 92 MET A N 1
ATOM 748 C CA . MET A 1 92 ? 7.540 4.795 -5.545 1.00 88.44 92 MET A CA 1
ATOM 749 C C . MET A 1 92 ? 7.232 5.805 -4.433 1.00 88.44 92 MET A C 1
ATOM 751 O O . MET A 1 92 ? 6.612 5.440 -3.432 1.00 88.44 92 MET A O 1
ATOM 755 N N . ILE A 1 93 ? 7.596 7.074 -4.634 1.00 91.94 93 ILE A N 1
ATOM 756 C CA . ILE A 1 93 ? 7.295 8.166 -3.697 1.00 91.94 93 ILE A CA 1
ATOM 757 C C . ILE A 1 93 ? 5.781 8.304 -3.514 1.00 91.94 93 ILE A C 1
ATOM 759 O O . ILE A 1 93 ? 5.292 8.318 -2.382 1.00 91.94 93 ILE A O 1
ATOM 763 N N . PHE A 1 94 ? 5.026 8.331 -4.615 1.00 91.25 94 PHE A N 1
ATOM 764 C CA . PHE A 1 94 ? 3.567 8.388 -4.587 1.00 91.25 94 PHE A CA 1
ATOM 765 C C . PHE A 1 94 ? 2.968 7.232 -3.777 1.00 91.25 94 PHE A C 1
ATOM 767 O O . PHE A 1 94 ? 2.148 7.459 -2.888 1.00 91.25 94 PHE A O 1
ATOM 774 N N . THR A 1 95 ? 3.425 5.999 -4.013 1.00 91.94 95 THR A N 1
ATOM 775 C CA . THR A 1 95 ? 2.944 4.808 -3.295 1.00 91.94 95 THR A CA 1
ATOM 776 C C . THR A 1 95 ? 3.174 4.938 -1.790 1.00 91.94 95 THR A C 1
ATOM 778 O O . THR A 1 95 ? 2.252 4.710 -1.008 1.00 91.94 95 THR A O 1
ATOM 781 N N . ILE A 1 96 ? 4.371 5.358 -1.366 1.00 91.81 96 ILE A N 1
ATOM 782 C CA . ILE A 1 96 ? 4.708 5.536 0.055 1.00 91.81 96 ILE A CA 1
ATOM 783 C C . ILE A 1 96 ? 3.807 6.594 0.703 1.00 91.81 96 ILE A C 1
ATOM 785 O O . ILE A 1 96 ? 3.272 6.365 1.793 1.00 91.81 96 ILE A O 1
ATOM 789 N N . ILE A 1 97 ? 3.602 7.731 0.034 1.00 94.25 97 ILE A N 1
ATOM 790 C CA . ILE A 1 97 ? 2.753 8.820 0.534 1.00 94.25 97 ILE A CA 1
ATOM 791 C C . ILE A 1 97 ? 1.301 8.352 0.660 1.00 94.25 97 ILE A C 1
ATOM 793 O O . ILE A 1 97 ? 0.670 8.564 1.699 1.00 94.25 97 ILE A O 1
ATOM 797 N N . MET A 1 98 ? 0.771 7.677 -0.361 1.00 92.38 98 MET A N 1
ATOM 798 C CA . MET A 1 98 ? -0.606 7.186 -0.363 1.00 92.38 98 MET A CA 1
ATOM 799 C C . MET A 1 98 ? -0.833 6.127 0.719 1.00 92.38 98 MET A C 1
ATOM 801 O O . MET A 1 98 ? -1.792 6.240 1.482 1.00 92.38 98 MET A O 1
ATOM 805 N N . VAL A 1 99 ? 0.066 5.145 0.852 1.00 92.06 99 VAL A N 1
ATOM 806 C CA . VAL A 1 99 ? -0.008 4.125 1.914 1.00 92.06 99 VAL A CA 1
ATOM 807 C C . VAL A 1 99 ? 0.036 4.779 3.296 1.00 92.06 99 VAL A C 1
ATOM 809 O O . VAL A 1 99 ? -0.811 4.489 4.142 1.00 92.06 99 VAL A O 1
ATOM 812 N N . SER A 1 100 ? 0.970 5.707 3.514 1.00 93.62 100 SER A N 1
ATOM 813 C CA . SER A 1 100 ? 1.084 6.442 4.780 1.00 93.62 100 SER A CA 1
ATOM 814 C C . SER A 1 100 ? -0.197 7.216 5.093 1.00 93.62 100 SER A C 1
ATOM 816 O O . SER A 1 100 ? -0.693 7.173 6.218 1.00 93.62 100 SER A O 1
ATOM 818 N N . THR A 1 101 ? -0.787 7.864 4.087 1.00 92.31 101 THR A N 1
ATOM 819 C CA . THR A 1 101 ? -2.047 8.605 4.226 1.00 92.31 101 THR A CA 1
ATOM 820 C C . THR A 1 101 ? -3.207 7.682 4.608 1.00 92.31 101 THR A C 1
ATOM 822 O O . THR A 1 101 ? -3.968 8.009 5.519 1.00 92.31 101 THR A O 1
ATOM 825 N N . VAL A 1 102 ? -3.326 6.505 3.981 1.00 90.81 102 VAL A N 1
ATOM 826 C CA . VAL A 1 102 ? -4.340 5.493 4.332 1.00 90.81 102 VAL A CA 1
ATOM 827 C C . VAL A 1 102 ? -4.188 5.031 5.781 1.00 90.81 102 VAL A C 1
ATOM 829 O O . VAL A 1 102 ? -5.173 5.005 6.521 1.00 90.81 102 VAL A O 1
ATOM 832 N N . ILE A 1 103 ? -2.964 4.729 6.219 1.00 91.12 103 ILE A N 1
ATOM 833 C CA . ILE A 1 103 ? -2.688 4.300 7.598 1.00 91.12 103 ILE A CA 1
ATOM 834 C C . ILE A 1 103 ? -3.074 5.399 8.597 1.00 91.12 103 ILE A C 1
ATOM 836 O O . ILE A 1 103 ? -3.783 5.129 9.569 1.00 91.12 103 ILE A O 1
ATOM 840 N N . LEU A 1 104 ? -2.668 6.647 8.344 1.00 93.12 104 LEU A N 1
ATOM 841 C CA . LEU A 1 104 ? -3.020 7.790 9.191 1.00 93.12 104 LEU A CA 1
ATOM 842 C C . LEU A 1 104 ? -4.534 8.004 9.261 1.00 93.12 104 LEU A C 1
ATOM 844 O O . LEU A 1 104 ? -5.069 8.282 10.337 1.00 93.12 104 LEU A O 1
ATOM 848 N N . PHE A 1 105 ? -5.238 7.830 8.143 1.00 88.56 105 PHE A N 1
ATOM 849 C CA . PHE A 1 105 ? -6.689 7.954 8.091 1.00 88.56 105 PHE A CA 1
ATOM 850 C C . PHE A 1 105 ? -7.389 6.874 8.930 1.00 88.56 105 PHE A C 1
ATOM 852 O O . PHE A 1 105 ? -8.304 7.183 9.696 1.00 88.56 105 PHE A O 1
ATOM 859 N N . ILE A 1 106 ? -6.924 5.621 8.864 1.00 86.50 106 ILE A N 1
ATOM 860 C CA . ILE A 1 106 ? -7.440 4.525 9.699 1.00 86.50 106 ILE A CA 1
ATOM 861 C C . ILE A 1 106 ? -7.205 4.825 11.185 1.00 86.50 106 ILE A C 1
ATOM 863 O O . ILE A 1 106 ? -8.139 4.741 11.986 1.00 86.50 106 ILE A O 1
ATOM 867 N N . ILE A 1 107 ? -5.989 5.237 11.559 1.00 89.69 107 ILE A N 1
ATOM 868 C CA . ILE A 1 107 ? -5.653 5.617 12.941 1.00 89.69 107 ILE A CA 1
ATOM 869 C C . ILE A 1 107 ? -6.556 6.761 13.421 1.00 89.69 107 ILE A C 1
ATOM 871 O O . ILE A 1 107 ? -7.098 6.705 14.527 1.00 89.69 107 ILE A O 1
ATOM 875 N N . TYR A 1 108 ? -6.776 7.778 12.585 1.00 88.81 108 TYR A N 1
ATOM 876 C CA . TYR A 1 108 ? -7.661 8.899 12.893 1.00 88.81 108 TYR A CA 1
ATOM 877 C C . TYR A 1 108 ? -9.099 8.444 13.179 1.00 88.81 108 TYR A C 1
ATOM 879 O O . TYR A 1 108 ? -9.701 8.883 14.166 1.00 88.81 108 TYR A O 1
ATOM 887 N N . ILE A 1 109 ? -9.640 7.537 12.358 1.00 85.75 109 ILE A N 1
ATOM 888 C CA . ILE A 1 109 ? -10.974 6.963 12.570 1.00 85.75 109 ILE A CA 1
ATOM 889 C C . ILE A 1 109 ? -11.030 6.233 13.915 1.00 85.75 109 ILE A C 1
ATOM 891 O O . ILE A 1 109 ? -11.941 6.493 14.701 1.00 85.75 109 ILE A O 1
ATOM 895 N N . LEU A 1 110 ? -10.053 5.374 14.221 1.00 85.19 110 LEU A N 1
ATOM 896 C CA . LEU A 1 110 ? -10.007 4.638 15.491 1.00 85.19 110 LEU A CA 1
ATOM 897 C C . LEU A 1 110 ? -9.985 5.588 16.696 1.00 85.19 110 LEU A C 1
ATOM 899 O O . LEU A 1 110 ? -10.777 5.424 17.628 1.00 85.19 110 LEU A O 1
ATOM 903 N N . ILE A 1 111 ? -9.153 6.633 16.651 1.00 87.81 111 ILE A N 1
ATOM 904 C CA . ILE A 1 111 ? -9.093 7.664 17.698 1.00 87.81 111 ILE A CA 1
ATOM 905 C C . ILE A 1 111 ? -10.456 8.346 17.866 1.00 87.81 111 ILE A C 1
ATOM 907 O O . ILE A 1 111 ? -10.911 8.549 18.996 1.00 87.81 111 ILE A O 1
ATOM 911 N N . LYS A 1 112 ? -11.134 8.691 16.764 1.00 85.12 112 LYS A N 1
ATOM 912 C CA . LYS A 1 112 ? -12.474 9.296 16.793 1.00 85.12 112 LYS A CA 1
ATOM 913 C C . LYS A 1 112 ? -13.521 8.363 17.399 1.00 85.12 112 LYS A C 1
ATOM 915 O O . LYS A 1 112 ? -14.308 8.834 18.219 1.00 85.12 112 LYS A O 1
ATOM 920 N N . VAL A 1 113 ? -13.515 7.073 17.053 1.00 84.81 113 VAL A N 1
ATOM 921 C CA . VAL A 1 113 ? -14.439 6.079 17.628 1.00 84.81 113 VAL A CA 1
ATOM 922 C C . VAL A 1 113 ? -14.237 5.966 19.138 1.00 84.81 113 VAL A C 1
ATOM 924 O O . VAL A 1 113 ? -15.198 6.102 19.893 1.00 84.81 113 VAL A O 1
ATOM 927 N N . ILE A 1 114 ? -12.990 5.810 19.592 1.00 85.25 114 ILE A N 1
ATOM 928 C CA . ILE A 1 114 ? -12.671 5.704 21.023 1.00 85.25 114 ILE A CA 1
ATOM 929 C C . ILE A 1 114 ? -13.064 6.989 21.758 1.00 85.25 114 ILE A C 1
ATOM 931 O O . ILE A 1 114 ? -13.647 6.933 22.840 1.00 85.25 114 ILE A O 1
ATOM 935 N N . LYS A 1 115 ? -12.789 8.162 21.170 1.00 85.38 115 LYS A N 1
ATOM 936 C CA . LYS A 1 115 ? -13.181 9.456 21.744 1.00 85.38 115 LYS A CA 1
ATOM 937 C C . LYS A 1 115 ? -14.702 9.578 21.884 1.00 85.38 115 LYS A C 1
ATOM 939 O O . LYS A 1 115 ? -15.165 10.095 22.897 1.00 85.38 115 LYS A O 1
ATOM 944 N N . TYR A 1 116 ? -15.467 9.110 20.900 1.00 83.88 116 TYR A N 1
ATOM 945 C CA . TYR A 1 116 ? -16.927 9.163 20.930 1.00 83.88 116 TYR A CA 1
ATOM 946 C C . TYR A 1 116 ? -17.516 8.246 22.010 1.00 83.88 116 TYR A C 1
ATOM 948 O O . TYR A 1 116 ? -18.309 8.703 22.832 1.00 83.88 116 TYR A O 1
ATOM 956 N N . GLU A 1 117 ? -17.082 6.984 22.064 1.00 84.62 117 GLU A N 1
ATOM 957 C CA . GLU A 1 117 ? -17.523 6.039 23.100 1.00 84.62 117 GLU A CA 1
ATOM 958 C C . GLU A 1 117 ? -17.126 6.525 24.500 1.00 84.62 117 GLU A C 1
ATOM 960 O O . GLU A 1 117 ? -17.926 6.456 25.432 1.00 84.62 117 GLU A O 1
ATOM 965 N N . LYS A 1 118 ? -15.937 7.124 24.639 1.00 84.94 118 LYS A N 1
ATOM 966 C CA . LYS A 1 118 ? -15.468 7.705 25.899 1.00 84.94 118 LYS A CA 1
ATOM 967 C C . LYS A 1 118 ? -16.392 8.812 26.418 1.00 84.94 118 LYS A C 1
ATOM 969 O O . LYS A 1 118 ? -16.748 8.792 27.595 1.00 84.94 118 LYS A O 1
ATOM 974 N N . ILE A 1 119 ? -16.770 9.766 25.557 1.00 86.75 119 ILE A N 1
ATOM 975 C CA . ILE A 1 119 ? -17.691 10.860 25.917 1.00 86.75 119 ILE A CA 1
ATOM 976 C C . ILE A 1 119 ? -19.063 10.288 26.279 1.00 86.75 119 ILE A C 1
ATOM 978 O O . ILE A 1 119 ? -19.641 10.669 27.291 1.00 86.75 119 ILE A O 1
ATOM 982 N N . LYS A 1 120 ? -19.553 9.325 25.493 1.00 84.12 120 LYS A N 1
ATOM 983 C CA . LYS A 1 120 ? -20.830 8.648 25.737 1.00 84.12 120 LYS A CA 1
ATOM 984 C C . LYS A 1 120 ? -20.859 7.892 27.070 1.00 84.12 120 LYS A C 1
ATOM 986 O O . LYS A 1 120 ? -21.892 7.866 27.727 1.00 84.12 120 LYS A O 1
ATOM 991 N N . ALA A 1 121 ? -19.738 7.301 27.477 1.00 85.38 121 ALA A N 1
ATOM 992 C CA . ALA A 1 121 ? -19.585 6.613 28.756 1.00 85.38 121 ALA A CA 1
ATOM 993 C C . ALA A 1 121 ? -19.290 7.560 29.939 1.00 85.38 121 ALA A C 1
ATOM 995 O O . ALA A 1 121 ? -19.054 7.078 31.044 1.00 85.38 121 ALA A O 1
ATOM 996 N N . GLY A 1 122 ? -19.237 8.882 29.719 1.00 87.38 122 GLY A N 1
ATOM 997 C CA . GLY A 1 122 ? -18.915 9.867 30.760 1.00 87.38 122 GLY A CA 1
ATOM 998 C C . GLY A 1 122 ? -17.500 9.727 31.336 1.00 87.38 122 GLY A C 1
ATOM 999 O O . GLY A 1 122 ? -17.228 10.193 32.440 1.00 87.38 122 GLY A O 1
ATOM 1000 N N . LYS A 1 123 ? -16.583 9.058 30.624 1.00 82.38 123 LYS A N 1
ATOM 1001 C CA . LYS A 1 123 ? -15.248 8.721 31.135 1.00 82.38 123 LYS A CA 1
ATOM 1002 C C . LYS A 1 123 ? -14.269 9.889 30.949 1.00 82.38 123 LYS A C 1
ATOM 1004 O O . LYS A 1 123 ? -14.052 10.370 29.836 1.00 82.38 123 LYS A O 1
ATOM 1009 N N . GLY A 1 124 ? -13.641 10.316 32.048 1.00 79.81 124 GLY A N 1
ATOM 1010 C CA . GLY A 1 124 ? -12.656 11.406 32.109 1.00 79.81 124 GLY A CA 1
ATOM 1011 C C . GLY A 1 124 ? -11.241 11.018 31.650 1.00 79.81 124 GLY A C 1
ATOM 1012 O O . GLY A 1 124 ? -11.048 10.179 30.771 1.00 79.81 124 GLY A O 1
ATOM 1013 N N . LYS A 1 125 ? -10.198 11.657 32.191 1.00 83.94 125 LYS A N 1
ATOM 1014 C CA . LYS A 1 125 ? -8.799 11.291 31.890 1.00 83.94 125 LYS A CA 1
ATOM 1015 C C . LYS A 1 125 ? -8.526 9.871 32.411 1.00 83.94 125 LYS A C 1
ATOM 1017 O O . LYS A 1 125 ? -8.842 9.580 33.553 1.00 83.94 125 LYS A O 1
ATOM 1022 N N . MET A 1 126 ? -7.974 9.005 31.563 1.00 86.56 126 MET A N 1
ATOM 1023 C CA . MET A 1 126 ? -7.679 7.603 31.888 1.00 86.56 126 MET A CA 1
ATOM 1024 C C . MET A 1 126 ? -6.183 7.354 31.775 1.00 86.56 126 MET A C 1
ATOM 1026 O O . MET A 1 126 ? -5.513 7.986 30.951 1.00 86.56 126 MET A O 1
ATOM 1030 N N . ASN A 1 127 ? -5.669 6.419 32.568 1.00 88.75 127 ASN A N 1
ATOM 1031 C CA . ASN A 1 127 ? -4.275 6.001 32.462 1.00 88.75 127 ASN A CA 1
ATOM 1032 C C . ASN A 1 127 ? -4.071 5.056 31.254 1.00 88.75 127 ASN A C 1
ATOM 1034 O O . ASN A 1 127 ? -5.025 4.473 30.738 1.00 88.75 127 ASN A O 1
ATOM 1038 N N . ARG A 1 128 ? -2.827 4.853 30.793 1.00 85.81 128 ARG A N 1
ATOM 1039 C CA . ARG A 1 128 ? -2.521 4.042 29.592 1.00 85.81 128 ARG A CA 1
ATOM 1040 C C . ARG A 1 128 ? -3.074 2.609 29.691 1.00 85.81 128 ARG A C 1
ATOM 1042 O O . ARG A 1 128 ? -3.626 2.105 28.718 1.00 85.81 128 ARG A O 1
ATOM 1049 N N . LYS A 1 129 ? -2.973 1.968 30.864 1.00 89.56 129 LYS A N 1
ATOM 1050 C CA . LYS A 1 129 ? -3.507 0.609 31.103 1.00 89.56 129 LYS A CA 1
ATOM 1051 C C . LYS A 1 129 ? -5.035 0.553 30.972 1.00 89.56 129 LYS A C 1
ATOM 1053 O O . LYS A 1 129 ? -5.564 -0.344 30.322 1.00 89.56 129 LYS A O 1
ATOM 1058 N N . GLU A 1 130 ? -5.732 1.533 31.544 1.00 87.38 130 GLU A N 1
ATOM 1059 C CA . GLU A 1 130 ? -7.193 1.644 31.448 1.00 87.38 130 GLU A CA 1
ATOM 1060 C C . GLU A 1 130 ? -7.643 1.932 30.020 1.00 87.38 130 GLU A C 1
ATOM 1062 O O . GLU A 1 130 ? -8.635 1.370 29.572 1.00 87.38 130 GLU A O 1
ATOM 1067 N N . TYR A 1 131 ? -6.893 2.758 29.287 1.00 86.81 131 TYR A N 1
ATOM 1068 C CA . TYR A 1 131 ? -7.173 3.050 27.886 1.00 86.81 131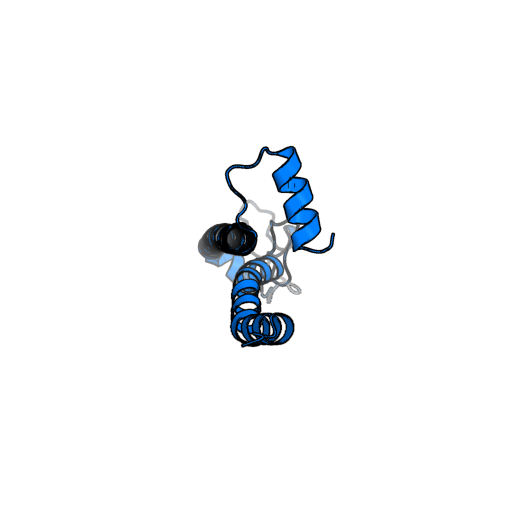 TYR A CA 1
ATOM 1069 C C . TYR A 1 131 ? -7.109 1.788 27.019 1.00 86.81 131 TYR A C 1
ATOM 1071 O O . TYR A 1 131 ? -8.016 1.559 26.226 1.00 86.81 131 TYR A O 1
ATOM 1079 N N . ILE A 1 132 ? -6.087 0.940 27.196 1.00 85.25 132 ILE A N 1
ATOM 1080 C CA . ILE A 1 132 ? -5.968 -0.329 26.457 1.00 85.25 132 ILE A CA 1
ATOM 1081 C C . ILE A 1 132 ? -7.131 -1.267 26.801 1.00 85.25 132 ILE A C 1
ATOM 1083 O O . ILE A 1 132 ? -7.766 -1.803 25.893 1.00 85.25 132 ILE A O 1
ATOM 1087 N N . LYS A 1 133 ? -7.459 -1.422 28.093 1.00 86.88 133 LYS A N 1
ATOM 1088 C CA . LYS A 1 133 ? -8.609 -2.231 28.530 1.00 86.88 133 LYS A CA 1
ATOM 1089 C C . LYS A 1 133 ? -9.920 -1.706 27.937 1.00 86.88 133 LYS A C 1
ATOM 1091 O O . LYS A 1 133 ? -10.726 -2.483 27.441 1.00 86.88 133 LYS A O 1
ATOM 1096 N N . TYR A 1 134 ? -10.096 -0.390 27.917 1.00 85.81 134 TYR A N 1
ATOM 1097 C CA . TYR A 1 134 ? -11.280 0.243 27.354 1.00 85.81 134 TYR A CA 1
ATOM 1098 C C . TYR A 1 134 ? -11.367 0.093 25.832 1.00 85.81 134 TYR A C 1
ATOM 1100 O O . TYR A 1 134 ? -12.445 -0.158 25.309 1.00 85.81 134 TYR A O 1
ATOM 1108 N N . CYS A 1 135 ? -10.250 0.188 25.105 1.00 82.38 135 CYS A N 1
ATOM 1109 C CA . CYS A 1 135 ? -10.232 -0.114 23.672 1.00 82.38 135 CYS A CA 1
ATOM 1110 C C . CYS A 1 135 ? -10.655 -1.563 23.418 1.00 82.38 135 CYS A C 1
ATOM 1112 O O . CYS A 1 135 ? -11.470 -1.813 22.537 1.00 82.38 135 CYS A O 1
ATOM 1114 N N . LYS A 1 136 ? -10.147 -2.501 24.224 1.00 83.19 136 LYS A N 1
ATOM 1115 C CA . LYS A 1 136 ? -10.511 -3.916 24.153 1.00 83.19 136 LYS A CA 1
ATOM 1116 C C . LYS A 1 136 ? -12.020 -4.127 24.359 1.00 83.19 136 LYS A C 1
ATOM 1118 O O . LYS A 1 136 ? -12.657 -4.784 23.544 1.00 83.19 136 LYS A O 1
ATOM 1123 N N . GLU A 1 137 ? -12.606 -3.455 25.353 1.00 84.88 137 GLU A N 1
ATOM 1124 C CA . GLU A 1 137 ? -14.060 -3.427 25.591 1.00 84.88 137 GLU A CA 1
ATOM 1125 C C . GLU A 1 137 ? -14.849 -2.800 24.423 1.00 84.88 137 GLU A C 1
ATOM 1127 O O . GLU A 1 137 ? -15.872 -3.335 24.012 1.00 84.88 137 GLU A O 1
ATOM 1132 N N . VAL A 1 138 ? -14.389 -1.676 23.860 1.00 81.94 138 VAL A N 1
ATOM 1133 C CA . VAL A 1 138 ? -15.085 -0.962 22.769 1.00 81.94 138 VAL A CA 1
ATOM 1134 C C . VAL A 1 138 ? -15.080 -1.755 21.461 1.00 81.94 138 VAL A C 1
ATOM 1136 O O . VAL A 1 138 ? -16.070 -1.737 20.726 1.00 81.94 138 VAL A O 1
ATOM 1139 N N . PHE A 1 139 ? -13.973 -2.431 21.160 1.00 78.31 139 PHE A N 1
ATOM 1140 C CA . PHE A 1 139 ? -13.809 -3.214 19.936 1.00 78.31 139 PHE A CA 1
ATOM 1141 C C . PHE A 1 139 ? -14.185 -4.695 20.101 1.00 78.31 139 PHE A C 1
ATOM 1143 O O . PHE A 1 139 ? -14.116 -5.424 19.116 1.00 78.31 139 PHE A O 1
ATOM 1150 N N . ASN A 1 140 ? -14.629 -5.126 21.292 1.00 76.81 140 ASN A N 1
ATOM 1151 C CA . ASN A 1 140 ? -14.914 -6.530 21.628 1.00 76.81 140 ASN A CA 1
ATOM 1152 C C . ASN A 1 140 ? -13.754 -7.488 21.266 1.00 76.81 140 ASN A C 1
ATOM 1154 O O . ASN A 1 140 ? -13.984 -8.558 20.701 1.00 76.81 140 ASN A O 1
ATOM 1158 N N . LEU A 1 141 ? -12.516 -7.072 21.553 1.00 66.69 141 LEU A N 1
ATOM 1159 C CA . LEU A 1 141 ? -11.287 -7.880 21.434 1.00 66.69 141 LEU A CA 1
ATOM 1160 C C . LEU A 1 141 ? -11.002 -8.644 22.734 1.00 66.69 141 LEU A C 1
ATOM 1162 O O . LEU A 1 141 ? -10.149 -9.558 22.726 1.00 66.69 141 LEU A O 1
#

InterPro domains:
  IPR022139 Fam-L/Fam-M-like, plasmodium [PF12420] (2-123)

Radius of gyration: 26.05 Å; chains: 1; bounding box: 69×26×68 Å

Sequence (141 aa):
MQYDNKNAKKFFLKKYAIGLILFALIPVLGFIFRILFGFNRNMPGILGPCTDDHFHTDGQKYHKTTDGYKNCPSVWMEKEHELIENLQCANMIFTIIMVSTVILFIIYILIKVIKYEKIKAGKGKMNRKEYIKYCKEVFNL

Secondary structure (DSSP, 8-state):
----HHHHHHHHHHHHHHHHHHHHHHHHHHHHHHHHHEEETTEE-TTPPPPGGGB-SSSS-PBP-STTTTT-TTHHHHHTHHHHHHHHHHHHHHHHHHHHHHHHHHHHHHHHHHHHHHHHTT--S--HHHHHHHHHHHHT-

Foldseek 3Di:
DPPPVVVVVVVVCVVCVVVLVVLVCVLVVLVVLCQQQHDDQVGGHPLYADDQVQADPPPDGAGDCDPPGVCNVCNVCVVCVVVSVVVNVVSVVVSVVSVVVSVVVVVVVLVVQLVVVCVVVVHDDDDPVVSVVSSCVSVVD